Protein AF-A0A958N663-F1 (afdb_monomer_lite)

pLDDT: mean 81.31, std 20.63, range [42.25, 97.06]

Structure (mmCIF, N/CA/C/O backbone):
data_AF-A0A958N663-F1
#
_entry.id   AF-A0A958N663-F1
#
loop_
_atom_site.group_PDB
_atom_site.id
_atom_site.type_symbol
_atom_site.label_atom_id
_atom_site.label_alt_id
_atom_site.label_comp_id
_atom_site.label_asym_id
_atom_site.label_entity_id
_atom_site.label_seq_id
_atom_site.pdbx_PDB_ins_code
_atom_site.Cartn_x
_atom_site.Cartn_y
_atom_site.Cartn_z
_atom_site.occupancy
_atom_site.B_iso_or_equiv
_atom_site.auth_seq_id
_atom_site.auth_comp_id
_atom_site.auth_asym_id
_atom_site.auth_atom_id
_atom_site.pdbx_PDB_model_num
ATOM 1 N N . MET A 1 1 ? 1.171 5.253 -6.890 1.00 92.38 1 MET A N 1
ATOM 2 C CA . MET A 1 1 ? 0.328 5.704 -5.762 1.00 92.38 1 MET A CA 1
ATOM 3 C C . MET A 1 1 ? -0.683 4.617 -5.448 1.00 92.38 1 MET A C 1
ATOM 5 O O . MET A 1 1 ? -1.211 4.006 -6.369 1.00 92.38 1 MET A O 1
ATOM 9 N N . VAL A 1 2 ? -0.946 4.376 -4.170 1.00 95.44 2 VAL A N 1
ATOM 10 C CA . VAL A 1 2 ? -1.884 3.362 -3.685 1.00 95.44 2 VAL A CA 1
ATOM 11 C C . VAL A 1 2 ? -2.827 4.014 -2.694 1.00 95.44 2 VAL A C 1
ATOM 13 O O . VAL A 1 2 ? -2.382 4.668 -1.753 1.00 95.44 2 VAL A O 1
ATOM 16 N N . GLN A 1 3 ? -4.123 3.854 -2.916 1.00 96.50 3 GLN A N 1
ATOM 17 C CA . GLN A 1 3 ? -5.169 4.278 -2.004 1.00 96.50 3 GLN A CA 1
ATOM 18 C C . GLN A 1 3 ? -5.651 3.083 -1.191 1.00 96.50 3 GLN A C 1
ATOM 20 O O . GLN A 1 3 ? -6.007 2.052 -1.759 1.00 96.50 3 GLN A O 1
ATOM 25 N N . PHE A 1 4 ? -5.737 3.259 0.123 1.00 96.81 4 PHE A N 1
ATOM 26 C CA . PHE A 1 4 ? -6.232 2.249 1.050 1.00 96.81 4 PHE A CA 1
ATOM 27 C C . PHE A 1 4 ? -7.655 2.578 1.511 1.00 96.81 4 PHE A C 1
ATOM 29 O O . PHE A 1 4 ? -8.098 3.732 1.480 1.00 96.81 4 PHE A O 1
ATOM 36 N N . HIS A 1 5 ? -8.392 1.568 1.969 1.00 96.25 5 HIS A N 1
ATOM 37 C CA . HIS A 1 5 ? -9.672 1.788 2.641 1.00 96.25 5 HIS A CA 1
ATOM 38 C C . HIS A 1 5 ? -9.494 2.665 3.891 1.00 96.25 5 HIS A C 1
ATOM 40 O O . HIS A 1 5 ? -8.503 2.545 4.599 1.00 96.25 5 HIS A O 1
ATOM 46 N N . MET A 1 6 ? -10.459 3.542 4.201 1.00 91.00 6 MET A N 1
ATOM 47 C CA . MET A 1 6 ? -10.351 4.519 5.308 1.00 91.00 6 MET A CA 1
ATOM 48 C C . MET A 1 6 ? -10.133 3.892 6.699 1.00 91.00 6 MET A C 1
ATOM 50 O O . MET A 1 6 ? -9.682 4.582 7.605 1.00 91.00 6 MET A O 1
ATOM 54 N N . G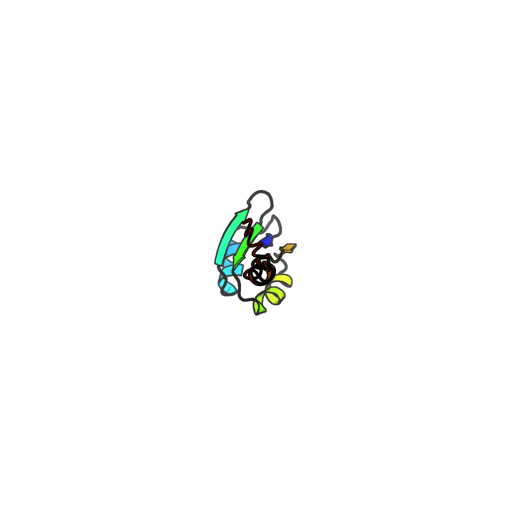LY A 1 7 ? -10.458 2.607 6.879 1.00 92.88 7 GLY A N 1
ATOM 55 C CA . GLY A 1 7 ? -10.203 1.868 8.122 1.00 92.88 7 GLY A CA 1
ATOM 56 C C . GLY A 1 7 ? -8.764 1.360 8.274 1.00 92.88 7 GLY A C 1
ATOM 57 O O . GLY A 1 7 ? -8.419 0.814 9.318 1.00 92.88 7 GLY A O 1
ATOM 58 N N . VAL A 1 8 ? -7.926 1.515 7.249 1.00 95.69 8 VAL A N 1
ATOM 59 C CA . VAL A 1 8 ? -6.527 1.076 7.248 1.00 95.69 8 VAL A CA 1
ATOM 60 C C . VAL A 1 8 ? -5.660 2.225 7.745 1.00 95.69 8 VAL A C 1
ATOM 62 O O . VAL A 1 8 ? -5.649 3.301 7.143 1.00 95.69 8 VAL A O 1
ATOM 65 N N . SER A 1 9 ? -4.938 2.005 8.845 1.00 97.06 9 SER A N 1
ATOM 66 C CA . SER A 1 9 ? -3.990 2.989 9.368 1.00 97.06 9 SER A CA 1
ATOM 67 C C . SER A 1 9 ? -2.784 3.138 8.437 1.00 97.06 9 SER A C 1
ATOM 69 O O . SER A 1 9 ? -2.384 2.192 7.759 1.00 97.06 9 SER A O 1
ATOM 71 N N . PHE A 1 10 ? -2.163 4.320 8.442 1.00 96.31 10 PHE A N 1
ATOM 72 C CA . PHE A 1 10 ? -0.937 4.546 7.672 1.00 96.31 10 PHE A CA 1
ATOM 73 C C . PHE A 1 10 ? 0.206 3.630 8.103 1.00 96.31 10 PHE A C 1
ATOM 75 O O . PHE A 1 10 ? 0.932 3.161 7.244 1.00 96.31 10 PHE A O 1
ATOM 82 N N . GLU A 1 11 ? 0.324 3.333 9.396 1.00 96.75 11 GLU A N 1
ATOM 83 C CA . GLU A 1 11 ? 1.325 2.394 9.909 1.00 96.75 11 GLU A CA 1
ATOM 84 C C . GLU A 1 11 ? 1.146 1.003 9.289 1.00 96.75 11 GLU A C 1
ATOM 86 O O . GLU A 1 11 ? 2.083 0.455 8.720 1.00 96.75 11 GLU A O 1
ATOM 91 N N . LYS A 1 12 ? -0.087 0.474 9.282 1.00 96.50 12 LYS A N 1
ATOM 92 C CA . LYS A 1 12 ? -0.385 -0.809 8.637 1.00 96.50 12 LYS A CA 1
ATOM 93 C C . LYS A 1 12 ? -0.097 -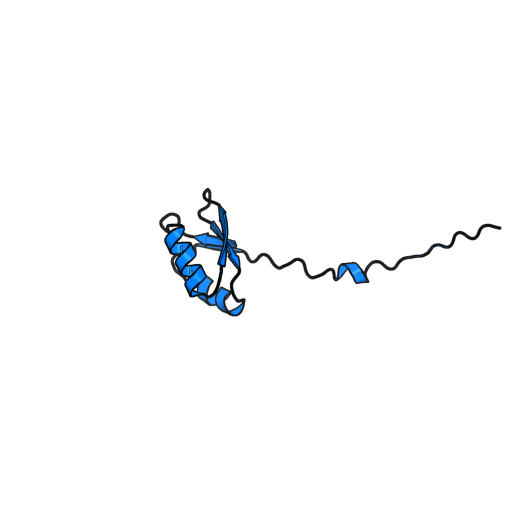0.763 7.135 1.00 96.50 12 LYS A C 1
ATOM 95 O O . LYS A 1 12 ? 0.469 -1.709 6.595 1.00 96.50 12 LYS A O 1
ATOM 100 N N . ALA A 1 13 ? -0.493 0.317 6.463 1.00 96.25 13 ALA A N 1
ATOM 101 C CA . ALA A 1 13 ? -0.251 0.500 5.035 1.00 96.25 13 ALA A CA 1
ATOM 102 C C . ALA A 1 13 ? 1.250 0.538 4.700 1.00 96.25 13 ALA A C 1
ATOM 104 O O . ALA A 1 13 ? 1.670 -0.066 3.719 1.00 96.25 13 ALA A O 1
ATOM 105 N N . GLU A 1 14 ? 2.064 1.200 5.523 1.00 96.62 14 GLU A N 1
ATOM 106 C CA . GLU A 1 14 ? 3.520 1.239 5.364 1.00 96.62 14 GLU A CA 1
ATOM 107 C C . GLU A 1 14 ? 4.151 -0.129 5.596 1.00 96.62 14 GLU A C 1
ATOM 109 O O . GLU A 1 14 ? 4.912 -0.582 4.748 1.00 96.62 14 GLU A O 1
ATOM 114 N N . THR A 1 15 ? 3.757 -0.844 6.652 1.00 96.81 15 THR A N 1
ATOM 115 C CA . THR A 1 15 ? 4.237 -2.211 6.896 1.00 96.81 15 THR A CA 1
ATOM 116 C C . THR A 1 15 ? 3.899 -3.157 5.737 1.00 96.81 15 THR A C 1
ATOM 118 O O . THR A 1 15 ? 4.713 -4.001 5.373 1.00 96.81 15 THR A O 1
ATOM 121 N N . LEU A 1 16 ? 2.718 -3.026 5.118 1.00 95.19 16 LEU A N 1
ATOM 122 C CA . LEU A 1 16 ? 2.365 -3.806 3.923 1.00 95.19 16 LEU A CA 1
ATOM 123 C C . LEU A 1 16 ? 3.318 -3.519 2.754 1.00 95.19 16 LEU A C 1
ATOM 125 O O . LEU A 1 16 ? 3.763 -4.449 2.087 1.00 95.19 16 LEU A O 1
ATOM 129 N N . VAL A 1 17 ? 3.646 -2.246 2.529 1.00 95.19 17 VAL A N 1
ATOM 130 C CA . VAL A 1 17 ? 4.562 -1.810 1.465 1.00 95.19 17 VAL A CA 1
ATOM 131 C C . VAL A 1 17 ? 5.986 -2.308 1.728 1.00 95.19 17 VAL A C 1
ATOM 133 O O . VAL A 1 17 ? 6.621 -2.848 0.823 1.00 95.19 17 VAL A O 1
ATOM 136 N N . GLU A 1 18 ? 6.465 -2.207 2.967 1.00 95.56 18 GLU A N 1
ATOM 137 C CA . GLU A 1 18 ? 7.781 -2.704 3.387 1.00 95.56 18 GLU A CA 1
ATOM 138 C C . GLU A 1 18 ? 7.898 -4.226 3.228 1.00 95.56 18 GLU A C 1
ATOM 140 O O . GLU A 1 18 ? 8.893 -4.722 2.699 1.00 95.56 18 GLU A O 1
ATOM 145 N N . ASN A 1 19 ? 6.854 -4.982 3.588 1.00 95.12 19 ASN A N 1
ATOM 146 C CA . ASN A 1 19 ? 6.808 -6.438 3.405 1.00 95.12 19 ASN A CA 1
ATOM 147 C C . ASN A 1 19 ? 6.868 -6.864 1.927 1.00 95.12 19 ASN A C 1
ATOM 149 O O . ASN A 1 19 ? 7.240 -7.998 1.623 1.00 95.12 19 ASN A O 1
ATOM 153 N N . MET A 1 20 ? 6.526 -5.965 1.001 1.00 92.62 20 MET A N 1
ATOM 154 C CA . MET A 1 20 ? 6.675 -6.172 -0.443 1.00 92.62 20 MET A CA 1
ATOM 155 C C . MET A 1 20 ? 8.051 -5.763 -0.976 1.00 92.62 20 MET A C 1
ATOM 157 O O . MET A 1 20 ? 8.283 -5.831 -2.183 1.00 92.62 20 MET A O 1
ATOM 161 N N . GLY A 1 21 ? 8.969 -5.349 -0.100 1.00 94.06 21 GLY A N 1
ATOM 162 C CA . GLY A 1 21 ? 10.269 -4.809 -0.484 1.00 94.06 21 GLY A CA 1
ATOM 163 C C . GLY A 1 21 ? 10.175 -3.409 -1.089 1.00 94.06 21 GLY A C 1
ATOM 164 O O . GLY A 1 21 ? 11.038 -3.033 -1.879 1.00 94.06 21 GLY A O 1
ATOM 165 N N . GLY A 1 22 ? 9.109 -2.670 -0.777 1.00 93.31 22 GLY A N 1
ATOM 166 C CA . GLY A 1 22 ? 8.937 -1.285 -1.182 1.00 93.31 22 GLY A CA 1
ATOM 167 C C . GLY A 1 22 ? 9.220 -0.281 -0.078 1.00 93.31 22 GLY A C 1
ATOM 168 O O . GLY A 1 22 ? 9.486 -0.624 1.069 1.00 93.31 22 GLY A O 1
ATOM 169 N N . GLU A 1 23 ? 9.083 0.987 -0.438 1.00 95.19 23 GLU A N 1
ATOM 170 C CA . GLU A 1 23 ? 9.211 2.126 0.462 1.00 95.19 23 GLU A CA 1
ATOM 171 C C . GLU A 1 23 ? 8.073 3.130 0.252 1.00 95.19 23 GLU A C 1
ATOM 173 O O . GLU A 1 23 ? 7.563 3.325 -0.857 1.00 95.19 23 GLU A O 1
ATOM 178 N N . SER A 1 24 ? 7.677 3.788 1.341 1.00 94.12 24 SER A N 1
ATOM 179 C CA . SER A 1 24 ? 6.719 4.891 1.337 1.00 94.12 24 SER A CA 1
ATOM 180 C C . SER A 1 24 ? 7.449 6.208 1.075 1.00 94.12 24 SER A C 1
ATOM 182 O O . SER A 1 24 ? 8.315 6.616 1.842 1.00 94.12 24 SER A O 1
ATOM 184 N N . LEU A 1 25 ? 7.083 6.890 -0.008 1.00 94.44 25 LEU A N 1
ATOM 185 C CA . LEU A 1 25 ? 7.682 8.158 -0.429 1.00 94.44 25 LEU A CA 1
ATOM 186 C C . LEU A 1 25 ? 6.892 9.368 0.079 1.00 94.44 25 LEU A C 1
ATOM 188 O O . LEU A 1 25 ? 7.461 10.424 0.345 1.00 94.44 25 LEU A O 1
ATOM 192 N N . ASN A 1 26 ? 5.563 9.251 0.166 1.00 94.88 26 ASN A N 1
ATOM 193 C CA . ASN A 1 26 ? 4.699 10.337 0.628 1.00 94.88 26 ASN A CA 1
ATOM 194 C C . ASN A 1 26 ? 3.341 9.829 1.139 1.00 94.88 26 ASN A C 1
ATOM 196 O O . ASN A 1 26 ? 2.830 8.818 0.659 1.00 94.88 26 ASN A O 1
ATOM 200 N N . LYS A 1 27 ? 2.712 10.594 2.042 1.00 95.94 27 LYS A N 1
ATOM 201 C CA . LYS A 1 27 ? 1.378 10.328 2.605 1.00 95.94 27 LYS A CA 1
ATOM 202 C C . LYS A 1 27 ? 0.383 11.407 2.196 1.00 95.94 27 LYS A C 1
ATOM 204 O O . LYS A 1 27 ? 0.585 12.585 2.481 1.00 95.94 27 LYS A O 1
ATOM 209 N N . ILE A 1 28 ? -0.755 11.002 1.643 1.00 94.56 28 ILE A N 1
ATOM 210 C CA . ILE A 1 28 ? -1.868 11.897 1.311 1.00 94.56 28 ILE A CA 1
ATOM 211 C C . ILE A 1 28 ? -3.053 11.560 2.221 1.00 94.56 28 ILE A C 1
ATOM 213 O O . ILE A 1 28 ? -3.904 10.725 1.907 1.00 94.56 28 ILE A O 1
ATOM 217 N N . LYS A 1 29 ? -3.088 12.212 3.391 1.00 93.88 29 LYS A N 1
ATOM 218 C CA . LYS A 1 29 ? -4.040 11.919 4.480 1.00 93.88 29 LYS A CA 1
ATOM 219 C C . LYS A 1 29 ? -5.507 12.086 4.086 1.00 93.88 29 LYS A C 1
ATOM 221 O O . LYS A 1 29 ? -6.332 11.278 4.493 1.00 93.88 29 LYS A O 1
ATOM 226 N N . SER A 1 30 ? -5.827 13.096 3.279 1.00 94.12 30 SER A N 1
ATOM 227 C CA . SER A 1 30 ? -7.206 13.419 2.877 1.00 94.12 30 SER A CA 1
ATOM 228 C C . SER A 1 3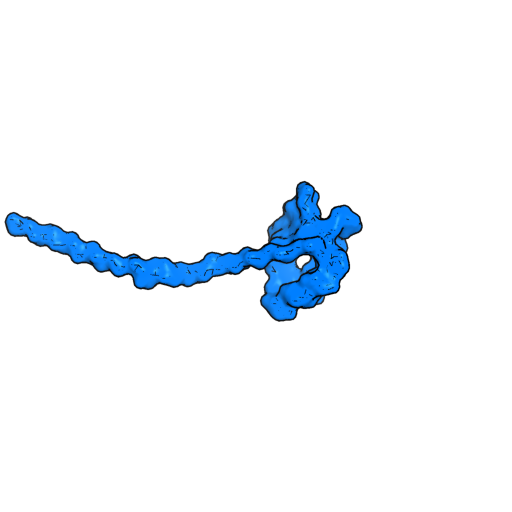0 ? -7.901 12.307 2.088 1.00 94.12 30 SER A C 1
ATOM 230 O O . SER A 1 30 ? -9.126 12.247 2.079 1.00 94.12 30 SER A O 1
ATOM 232 N N . ILE A 1 31 ? -7.131 11.431 1.440 1.00 93.94 31 ILE A N 1
ATOM 233 C CA . ILE A 1 31 ? -7.642 10.330 0.615 1.00 93.94 31 ILE A CA 1
ATOM 234 C C . ILE A 1 31 ? -7.101 8.966 1.055 1.00 93.94 31 ILE A C 1
ATOM 236 O O . ILE A 1 31 ? -7.227 8.004 0.303 1.00 93.94 31 ILE A O 1
ATOM 240 N N . ASN A 1 32 ? -6.484 8.885 2.237 1.00 95.94 32 ASN A N 1
ATOM 241 C CA . ASN A 1 32 ? -5.825 7.690 2.768 1.00 95.94 32 ASN A CA 1
ATOM 242 C C . ASN A 1 32 ? -4.930 6.971 1.739 1.00 95.94 32 ASN A C 1
ATOM 244 O O . ASN A 1 32 ? -5.130 5.799 1.425 1.00 95.94 32 ASN A O 1
ATOM 248 N N . SER A 1 33 ? -3.997 7.709 1.129 1.00 96.75 33 SER A N 1
ATOM 249 C CA . SER A 1 33 ? -3.135 7.185 0.059 1.00 96.75 33 SER A CA 1
ATOM 250 C C . SER A 1 33 ? -1.650 7.333 0.366 1.00 96.75 33 SER A C 1
ATOM 252 O O . SER A 1 33 ? -1.238 8.300 1.011 1.00 96.75 33 SER A O 1
ATOM 254 N N . LEU A 1 34 ? -0.854 6.395 -0.145 1.00 96.44 34 LEU A N 1
ATOM 255 C CA . LEU A 1 34 ? 0.603 6.424 -0.139 1.00 96.44 34 LEU A CA 1
ATOM 256 C C . LEU A 1 34 ? 1.145 6.540 -1.566 1.00 96.44 34 LEU A C 1
ATOM 258 O O . LEU A 1 34 ? 0.719 5.830 -2.481 1.00 96.44 34 LEU A O 1
ATOM 262 N N . THR A 1 35 ? 2.132 7.405 -1.764 1.00 95.19 35 THR A N 1
ATOM 263 C CA . THR A 1 35 ? 3.046 7.273 -2.902 1.00 95.19 35 THR A CA 1
ATOM 264 C C . THR A 1 35 ? 4.135 6.309 -2.477 1.00 95.19 35 THR A C 1
ATOM 266 O O . THR A 1 35 ? 4.745 6.523 -1.436 1.00 95.19 35 THR A O 1
ATOM 269 N N . ILE A 1 36 ? 4.357 5.254 -3.256 1.00 94.88 36 ILE A N 1
ATOM 270 C CA . ILE A 1 36 ? 5.286 4.180 -2.907 1.00 94.88 36 ILE A CA 1
ATOM 271 C C . ILE A 1 36 ? 6.182 3.854 -4.093 1.00 94.88 36 ILE A C 1
ATOM 273 O O . ILE A 1 36 ? 5.770 4.049 -5.241 1.00 94.88 36 ILE A O 1
ATOM 277 N N . SER A 1 37 ? 7.359 3.324 -3.795 1.00 93.81 37 SER A N 1
ATOM 278 C CA . SER A 1 37 ? 8.206 2.600 -4.738 1.00 93.81 37 SER A CA 1
ATOM 279 C C . SER A 1 37 ? 8.166 1.124 -4.355 1.00 93.81 37 SER A C 1
ATOM 281 O O . SER A 1 37 ?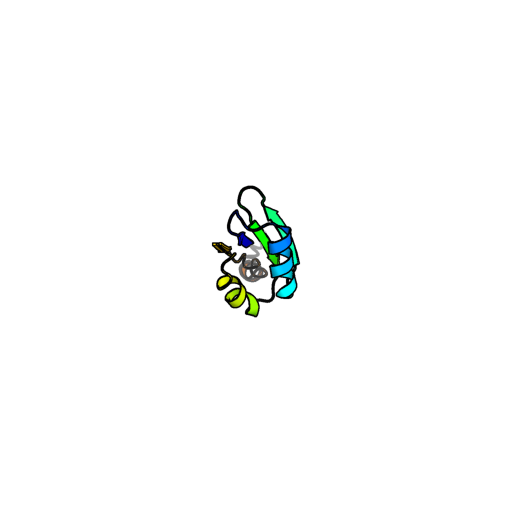 8.377 0.801 -3.192 1.00 93.81 37 SER A O 1
ATOM 283 N N . ILE A 1 38 ? 7.842 0.237 -5.294 1.00 92.69 38 ILE A N 1
ATOM 284 C CA . ILE A 1 38 ? 7.834 -1.223 -5.103 1.00 92.69 38 ILE A CA 1
ATOM 285 C C . ILE A 1 38 ? 8.424 -1.892 -6.350 1.00 92.69 38 ILE A C 1
ATOM 287 O O . ILE A 1 38 ? 8.360 -1.304 -7.435 1.00 92.69 38 ILE A O 1
ATOM 291 N N . PRO A 1 39 ? 8.949 -3.123 -6.241 1.00 91.69 39 PRO A N 1
ATOM 292 C CA . PRO A 1 39 ? 9.292 -3.925 -7.409 1.00 91.69 39 PRO A CA 1
ATOM 293 C C . PRO A 1 39 ? 8.083 -4.114 -8.339 1.00 91.69 39 PRO A C 1
ATOM 295 O O . PRO A 1 39 ? 6.967 -4.354 -7.879 1.00 91.69 39 PRO A O 1
ATOM 298 N N . GLU A 1 40 ? 8.295 -4.038 -9.655 1.00 87.62 40 GLU A N 1
ATOM 299 C CA . GLU A 1 40 ? 7.207 -4.104 -10.647 1.00 87.62 40 GLU A CA 1
ATOM 300 C C . GLU A 1 40 ? 6.411 -5.417 -10.560 1.00 87.62 40 GLU A C 1
ATOM 302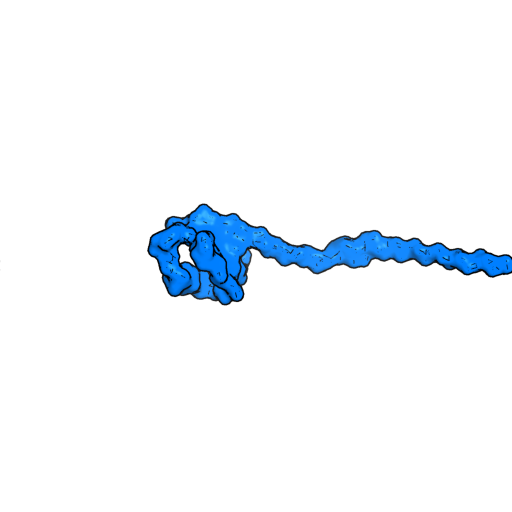 O O . GLU A 1 40 ? 5.185 -5.419 -10.643 1.00 87.62 40 GLU A O 1
ATOM 307 N N . ASN A 1 41 ? 7.088 -6.529 -10.260 1.00 90.06 41 ASN A N 1
ATOM 308 C CA . ASN A 1 41 ? 6.462 -7.838 -10.065 1.00 90.06 41 ASN A CA 1
ATOM 309 C C . ASN A 1 41 ? 5.591 -7.943 -8.796 1.00 90.06 41 ASN A C 1
ATOM 311 O O . ASN A 1 41 ? 5.010 -8.997 -8.558 1.00 90.06 41 ASN A O 1
ATOM 315 N N . LYS A 1 42 ? 5.520 -6.893 -7.968 1.00 92.69 42 LYS A N 1
ATOM 316 C CA . LYS A 1 42 ? 4.663 -6.816 -6.775 1.00 92.69 42 LYS A CA 1
ATOM 317 C C . LYS A 1 42 ? 3.393 -5.998 -6.980 1.00 92.69 42 LYS A C 1
ATOM 319 O O . LYS A 1 42 ? 2.559 -5.961 -6.080 1.00 92.69 42 LYS A O 1
ATOM 324 N N . ILE A 1 43 ? 3.212 -5.374 -8.145 1.00 90.00 43 ILE A N 1
ATOM 325 C CA . ILE A 1 43 ? 2.003 -4.592 -8.444 1.00 90.00 43 ILE A CA 1
ATOM 326 C C . ILE A 1 43 ? 0.759 -5.492 -8.429 1.00 90.00 43 ILE A C 1
ATOM 328 O O . ILE A 1 43 ? -0.254 -5.118 -7.835 1.00 90.00 43 ILE A O 1
ATOM 332 N N . ASP A 1 44 ? 0.855 -6.691 -9.007 1.00 91.12 44 ASP A N 1
ATOM 333 C CA . ASP A 1 44 ? -0.248 -7.655 -9.020 1.00 91.12 44 ASP A CA 1
ATOM 334 C C . ASP A 1 44 ? -0.561 -8.162 -7.605 1.00 91.12 44 ASP A C 1
ATOM 336 O O . ASP A 1 44 ? -1.724 -8.160 -7.199 1.00 91.12 44 ASP A O 1
ATOM 340 N N . ASP A 1 45 ? 0.461 -8.509 -6.815 1.00 93.00 45 ASP A N 1
ATOM 341 C CA . ASP A 1 45 ? 0.300 -8.906 -5.407 1.00 93.00 45 ASP A CA 1
ATOM 342 C C . ASP A 1 45 ? -0.424 -7.812 -4.605 1.00 93.00 45 ASP A C 1
ATOM 344 O O . ASP A 1 45 ? -1.375 -8.089 -3.878 1.00 93.00 45 ASP A O 1
ATOM 348 N N . LEU A 1 46 ? -0.016 -6.553 -4.784 1.00 91.00 46 LEU A N 1
ATOM 349 C CA . LEU A 1 46 ? -0.614 -5.389 -4.134 1.00 91.00 46 LEU A CA 1
ATOM 350 C C . LEU A 1 46 ? -2.074 -5.165 -4.550 1.00 91.00 46 LEU A C 1
ATOM 352 O O . LEU A 1 46 ? -2.887 -4.761 -3.722 1.00 91.00 46 LEU A O 1
ATOM 356 N N . SER A 1 47 ? -2.421 -5.427 -5.811 1.00 90.06 47 SER A N 1
ATOM 357 C CA . SER A 1 47 ? -3.794 -5.274 -6.313 1.00 90.06 47 SER A CA 1
ATOM 358 C C . SER A 1 47 ? -4.784 -6.280 -5.717 1.00 90.06 47 SER A C 1
ATOM 360 O O . SER A 1 47 ? -5.982 -6.012 -5.704 1.00 90.06 47 SER A O 1
ATOM 362 N N . ASN A 1 48 ? -4.279 -7.402 -5.193 1.00 94.12 48 ASN A N 1
ATOM 363 C CA . ASN A 1 48 ? -5.069 -8.465 -4.571 1.00 94.12 48 ASN A CA 1
ATOM 364 C C . ASN A 1 48 ? -5.208 -8.312 -3.046 1.00 94.12 48 ASN A C 1
ATOM 366 O O . ASN A 1 48 ? -5.793 -9.176 -2.398 1.00 94.12 48 ASN A O 1
ATOM 370 N N . ILE A 1 49 ? -4.658 -7.247 -2.458 1.00 93.88 49 ILE A N 1
ATOM 371 C CA . ILE A 1 49 ? -4.788 -6.972 -1.027 1.00 93.88 49 ILE A CA 1
ATOM 372 C C . ILE A 1 49 ? -6.145 -6.326 -0.741 1.00 93.88 49 ILE A C 1
ATOM 374 O O . ILE A 1 49 ? -6.443 -5.255 -1.266 1.00 93.88 49 ILE A O 1
ATOM 378 N N . ASP A 1 50 ? -6.918 -6.920 0.169 1.00 95.19 50 ASP A N 1
ATOM 379 C CA . ASP A 1 50 ? -8.251 -6.439 0.570 1.00 95.19 50 ASP A CA 1
ATOM 380 C C . ASP A 1 50 ? -8.242 -4.993 1.099 1.00 95.19 50 ASP A C 1
ATOM 382 O O . ASP A 1 50 ? -9.207 -4.247 0.952 1.00 95.19 50 ASP A O 1
ATOM 386 N N . GLU A 1 51 ? -7.150 -4.564 1.732 1.00 95.06 51 GLU A N 1
ATOM 387 C CA . GLU A 1 51 ? -6.954 -3.198 2.215 1.00 95.06 51 GLU A CA 1
ATOM 388 C C . GLU A 1 51 ? -6.762 -2.159 1.099 1.00 95.06 51 GLU A C 1
ATOM 390 O O . GLU A 1 51 ? -6.939 -0.956 1.351 1.00 95.06 51 GLU A O 1
ATOM 395 N N . VAL A 1 52 ? -6.401 -2.590 -0.113 1.00 95.38 52 VAL A N 1
ATOM 396 C CA . VAL A 1 52 ? -6.116 -1.723 -1.257 1.00 95.38 52 VAL A CA 1
ATOM 397 C C . VAL A 1 52 ? -7.401 -1.429 -2.021 1.00 95.38 52 VAL A C 1
ATOM 399 O O . VAL A 1 52 ? -8.056 -2.296 -2.582 1.00 95.38 52 VAL A O 1
ATOM 402 N N . LYS A 1 53 ? -7.738 -0.142 -2.093 1.00 95.88 53 LYS A N 1
ATOM 403 C CA . LYS A 1 53 ? -8.927 0.350 -2.791 1.00 95.88 53 LYS A CA 1
ATOM 404 C C . LYS A 1 53 ? -8.647 0.676 -4.256 1.00 95.88 53 LYS A C 1
ATOM 406 O O . LYS A 1 53 ? -9.516 0.511 -5.109 1.00 95.88 53 LYS A O 1
ATOM 411 N N . ARG A 1 54 ? -7.481 1.263 -4.539 1.00 94.31 54 ARG A N 1
ATOM 412 C CA . ARG A 1 54 ? -7.099 1.708 -5.886 1.00 94.31 54 ARG A CA 1
ATOM 413 C C . ARG A 1 54 ? -5.587 1.804 -6.004 1.00 94.31 54 ARG A C 1
ATOM 415 O O . ARG A 1 54 ? -4.925 2.293 -5.092 1.00 94.31 54 ARG A O 1
ATOM 422 N N . ILE A 1 55 ? -5.066 1.430 -7.165 1.00 93.75 55 ILE A N 1
ATOM 423 C CA . ILE A 1 55 ? -3.668 1.633 -7.542 1.00 93.75 55 ILE A CA 1
ATOM 424 C C . ILE A 1 55 ? -3.631 2.557 -8.757 1.00 93.75 55 ILE A C 1
ATOM 426 O O . ILE A 1 55 ? -4.442 2.437 -9.672 1.00 93.75 55 ILE A O 1
ATOM 430 N N . GLU A 1 56 ? -2.695 3.496 -8.750 1.00 91.81 56 GLU A N 1
ATOM 431 C CA . GLU A 1 56 ? -2.380 4.345 -9.891 1.00 91.81 56 GLU A CA 1
ATOM 432 C C . GLU A 1 56 ? -0.870 4.330 -10.106 1.00 91.81 56 GLU A C 1
ATOM 434 O O . GLU A 1 56 ? -0.097 4.818 -9.273 1.00 91.81 56 GLU A O 1
ATOM 439 N N . THR A 1 57 ? -0.435 3.714 -11.200 1.00 86.38 57 THR A N 1
ATOM 440 C CA . THR A 1 57 ? 0.977 3.633 -11.565 1.00 86.38 57 THR A CA 1
ATOM 441 C C . THR A 1 57 ? 1.399 4.946 -12.203 1.00 86.38 57 THR A C 1
ATOM 443 O O . THR A 1 57 ? 0.859 5.350 -13.231 1.00 86.38 57 THR A O 1
ATOM 446 N N . ILE A 1 58 ? 2.384 5.606 -11.606 1.00 76.62 58 ILE A N 1
ATOM 447 C CA . ILE A 1 58 ? 3.036 6.750 -12.233 1.00 76.62 58 ILE A CA 1
ATOM 448 C C . ILE A 1 58 ? 4.176 6.147 -13.042 1.00 76.62 58 ILE A C 1
ATOM 450 O O . ILE A 1 58 ? 5.199 5.775 -12.472 1.00 76.62 58 ILE A O 1
ATOM 454 N N . SER A 1 59 ? 3.980 5.968 -14.348 1.00 64.06 59 SER A N 1
ATOM 455 C CA . SER A 1 59 ? 5.096 5.630 -15.226 1.00 64.06 59 SER A CA 1
ATOM 456 C C . SER A 1 59 ? 6.131 6.738 -15.084 1.00 64.06 59 SER A C 1
ATOM 458 O O . SER A 1 59 ? 5.787 7.910 -15.267 1.00 64.06 59 SER A O 1
ATOM 460 N N . SER A 1 60 ? 7.379 6.391 -14.748 1.00 55.53 60 SER A N 1
ATOM 461 C CA . SER A 1 60 ? 8.481 7.342 -14.892 1.00 55.53 60 SER A CA 1
ATOM 462 C C . SER A 1 60 ? 8.362 7.961 -16.283 1.00 55.53 60 SER A C 1
ATOM 464 O O . SER A 1 60 ? 8.149 7.203 -17.239 1.00 55.53 60 SER A O 1
ATOM 466 N N . PRO A 1 61 ? 8.419 9.301 -16.421 1.00 52.16 61 PRO A N 1
ATOM 467 C CA . PRO A 1 61 ? 8.473 9.905 -17.739 1.00 52.16 61 PRO A CA 1
ATOM 468 C C . PRO A 1 61 ? 9.625 9.206 -18.445 1.00 52.16 61 PRO A C 1
ATOM 470 O O . PRO A 1 61 ? 10.744 9.216 -17.933 1.00 52.16 61 PRO A O 1
ATOM 473 N N . ALA A 1 62 ? 9.310 8.477 -19.519 1.00 49.72 62 ALA A N 1
ATOM 474 C CA . ALA A 1 62 ? 10.309 7.783 -20.309 1.00 49.72 62 ALA A CA 1
ATOM 475 C C . ALA A 1 62 ? 11.459 8.765 -20.505 1.00 49.72 62 ALA A C 1
ATOM 477 O O . ALA A 1 62 ? 11.189 9.874 -20.975 1.00 49.72 62 ALA A O 1
ATOM 478 N N . GLU A 1 63 ? 12.680 8.401 -20.091 1.00 47.88 63 GLU A N 1
ATOM 479 C CA . GLU A 1 63 ? 13.870 9.180 -20.424 1.00 47.88 63 GLU A CA 1
ATOM 480 C C . GLU A 1 63 ? 13.722 9.621 -21.876 1.00 47.88 63 GLU A C 1
ATOM 482 O O . GLU A 1 63 ? 13.525 8.788 -22.765 1.00 47.88 63 GLU A O 1
ATOM 487 N N . ASP A 1 64 ? 13.645 10.937 -22.052 1.00 45.78 64 ASP A N 1
ATOM 488 C CA . ASP A 1 64 ? 13.202 11.642 -23.242 1.00 45.78 64 ASP A CA 1
ATOM 489 C C . ASP A 1 64 ? 13.457 10.877 -24.555 1.00 45.78 64 ASP A C 1
ATOM 491 O O . ASP A 1 64 ? 14.448 11.098 -25.251 1.00 45.78 64 ASP A O 1
ATOM 495 N N . LYS A 1 65 ? 12.480 10.090 -25.031 1.00 46.62 65 LYS A N 1
ATOM 496 C CA . LYS A 1 65 ? 12.397 9.791 -26.476 1.00 46.62 65 LYS A CA 1
ATOM 497 C C . LYS A 1 65 ? 12.131 11.072 -27.292 1.00 46.62 65 LYS A C 1
ATOM 499 O O . LYS A 1 65 ? 12.241 11.063 -28.517 1.00 46.62 65 LYS A O 1
ATOM 504 N N . LEU A 1 66 ? 11.856 12.190 -26.614 1.00 49.72 66 LEU A N 1
ATOM 505 C CA . LEU A 1 66 ? 11.834 13.550 -27.150 1.00 49.72 66 LEU A CA 1
ATOM 506 C C . LEU A 1 66 ? 13.233 14.127 -27.436 1.00 49.72 66 LEU A C 1
ATOM 508 O O . LEU A 1 66 ? 13.335 15.017 -28.283 1.00 49.72 66 LEU A O 1
ATOM 512 N N . ALA A 1 67 ? 14.312 13.605 -26.837 1.00 44.53 67 ALA A N 1
ATOM 513 C CA . ALA A 1 67 ? 15.675 14.066 -27.120 1.00 44.53 67 ALA A CA 1
ATOM 514 C C . ALA A 1 67 ? 16.096 13.751 -28.569 1.00 44.53 67 ALA A C 1
ATOM 516 O O . ALA A 1 67 ? 16.832 14.521 -29.178 1.00 44.53 67 ALA A O 1
ATOM 517 N N . ASN A 1 68 ? 15.533 12.694 -29.168 1.00 44.75 68 ASN A N 1
ATOM 518 C CA . ASN A 1 68 ? 15.783 12.318 -30.564 1.00 44.75 68 ASN A CA 1
ATOM 519 C C . ASN A 1 68 ? 14.836 12.981 -31.584 1.00 44.75 68 ASN A C 1
ATOM 521 O O . ASN A 1 68 ? 15.035 12.820 -32.785 1.00 44.75 68 ASN A O 1
ATOM 525 N N . SER A 1 69 ? 13.815 13.731 -31.146 1.00 47.94 69 SER A N 1
ATOM 526 C CA . SER A 1 69 ? 12.892 14.435 -32.060 1.00 47.94 69 SER A CA 1
ATOM 527 C C . SER A 1 69 ? 13.289 15.886 -32.339 1.00 47.94 69 SER A C 1
ATOM 529 O O . SER A 1 69 ? 12.721 16.517 -33.231 1.00 47.94 69 SER A O 1
ATOM 531 N N . ARG A 1 70 ? 14.299 16.427 -31.645 1.00 51.06 70 ARG A N 1
ATOM 532 C CA . ARG A 1 70 ? 14.893 17.717 -32.016 1.00 51.06 70 ARG A CA 1
ATOM 533 C C . ARG A 1 70 ? 15.861 17.514 -33.175 1.00 51.06 70 ARG A C 1
ATOM 535 O O . ARG A 1 70 ? 17.076 17.541 -33.013 1.00 51.06 70 ARG A O 1
ATOM 542 N N . LYS A 1 71 ? 15.308 17.338 -34.374 1.00 49.59 71 LYS A N 1
ATOM 543 C CA . LYS A 1 71 ? 16.044 17.598 -35.609 1.00 49.59 71 LYS A CA 1
ATOM 544 C C . LYS A 1 71 ? 16.379 19.091 -35.581 1.00 49.59 71 LYS A C 1
ATO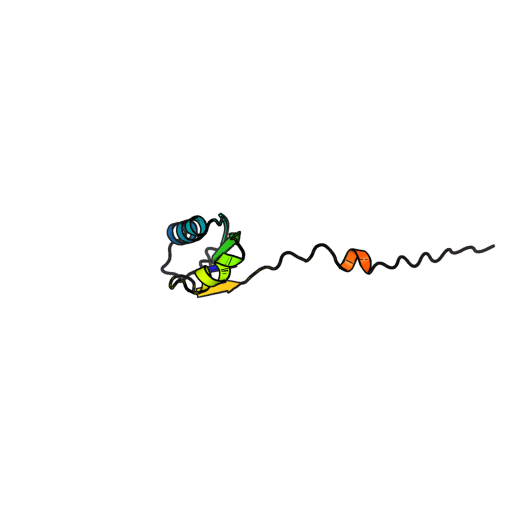M 546 O O . LYS A 1 71 ? 15.518 19.920 -35.858 1.00 49.59 71 LYS A O 1
ATOM 551 N N . VAL A 1 72 ? 17.586 19.435 -35.137 1.00 52.16 72 VAL A N 1
ATOM 552 C CA . VAL A 1 72 ? 18.112 20.797 -35.234 1.00 52.16 72 VAL A CA 1
ATOM 553 C C . VAL A 1 72 ? 18.145 21.124 -36.721 1.00 52.16 72 VAL A C 1
ATOM 555 O O . VAL A 1 72 ? 19.002 20.640 -37.455 1.00 52.16 72 VAL A O 1
ATOM 558 N N . ILE A 1 73 ? 17.160 21.882 -37.193 1.00 50.12 73 ILE A N 1
ATOM 559 C CA . ILE A 1 73 ? 17.260 22.526 -38.494 1.00 50.12 73 ILE A CA 1
ATOM 560 C C . ILE A 1 73 ? 18.191 23.713 -38.255 1.00 50.12 73 ILE A C 1
ATOM 562 O O . ILE A 1 73 ? 17.745 24.778 -37.835 1.00 50.12 73 ILE A O 1
ATOM 566 N N . ASN A 1 74 ? 19.496 23.504 -38.447 1.00 42.28 74 ASN A N 1
ATOM 567 C CA . ASN A 1 74 ? 20.422 24.614 -38.625 1.00 42.28 74 ASN A CA 1
ATOM 568 C C . ASN A 1 74 ? 20.020 25.296 -39.931 1.00 42.28 74 ASN A C 1
ATOM 570 O O . ASN A 1 74 ? 20.292 24.789 -41.018 1.00 42.28 74 ASN A O 1
ATOM 574 N N . VAL A 1 75 ? 19.307 26.413 -39.822 1.00 45.94 75 VAL A N 1
ATOM 575 C CA . VAL A 1 75 ? 19.176 27.344 -40.936 1.00 45.94 75 VAL A CA 1
ATOM 576 C C . VAL A 1 75 ? 20.372 28.277 -40.818 1.00 45.94 75 VAL A C 1
ATOM 578 O O . VAL A 1 75 ? 20.315 29.281 -40.112 1.00 45.94 75 VAL A O 1
ATOM 581 N N . ASP A 1 76 ? 21.483 27.893 -41.449 1.00 48.16 76 ASP A N 1
ATOM 582 C CA . ASP A 1 76 ? 22.586 28.814 -41.706 1.00 48.16 76 ASP A CA 1
ATOM 583 C C . ASP A 1 76 ? 22.041 29.948 -42.579 1.00 48.16 76 ASP A C 1
ATOM 585 O O . ASP A 1 76 ? 21.848 29.791 -43.786 1.00 48.16 76 ASP A O 1
ATOM 589 N N . TYR A 1 77 ? 21.778 31.106 -41.976 1.00 42.25 77 TYR A N 1
ATOM 590 C CA . TYR A 1 77 ? 21.623 32.340 -42.734 1.00 42.25 77 TYR A CA 1
ATOM 591 C C . TYR A 1 77 ? 23.017 32.850 -43.107 1.00 42.25 77 TYR A C 1
ATOM 593 O O . TYR A 1 77 ? 23.564 33.744 -42.469 1.00 42.25 77 TYR A O 1
ATOM 601 N N . ASN A 1 78 ? 23.591 32.269 -44.161 1.00 45.66 78 ASN A N 1
ATOM 602 C CA . ASN A 1 78 ? 24.564 32.979 -44.982 1.00 45.66 78 ASN A CA 1
ATOM 603 C C . ASN A 1 78 ? 23.792 33.987 -45.838 1.00 45.66 78 ASN A C 1
ATOM 605 O O . ASN A 1 78 ? 23.113 33.603 -46.791 1.00 45.66 78 ASN A O 1
ATOM 609 N N . LEU A 1 79 ? 23.897 35.271 -45.507 1.00 45.75 79 LEU A N 1
ATOM 610 C CA . LEU A 1 79 ? 23.602 36.347 -46.444 1.00 45.75 79 LEU A CA 1
ATOM 611 C C . LEU A 1 79 ? 24.907 37.099 -46.704 1.00 45.75 79 LEU A C 1
ATOM 613 O O . LEU A 1 79 ? 25.474 37.701 -45.792 1.00 45.75 79 LEU A O 1
ATOM 617 N N . ASN A 1 80 ? 25.372 36.953 -47.948 1.00 42.50 80 ASN A N 1
ATOM 618 C CA . ASN A 1 80 ? 26.360 37.811 -48.601 1.00 42.50 80 ASN A CA 1
ATOM 619 C C . ASN A 1 80 ? 25.935 39.280 -48.560 1.00 42.50 80 ASN A C 1
ATOM 621 O O . ASN A 1 80 ? 24.710 39.529 -48.663 1.00 42.50 80 ASN A O 1
#

Radius of gyration: 20.99 Å; chains: 1; bounding box: 37×47×58 Å

Secondary structure (DSSP, 8-state):
-EEEPTTS-HHHHHHHHHHTT-EEEEEEGGGTEEEEE--GGGHHHHHT-TTEEEE---PPP-S-TTTTT-----------

Foldseek 3Di:
DWFFDPPQDPVNVQVVQVVQVKGFDDADNVRRDTDMDGPPVCPVVQVPDPRTDDDDDDPDPPPPPVVVVPPPPPPPPPDD

Sequence (80 aa):
MVQFHMGVSFEKAETLVENMGGESLNKIKSINSLTISIPENKIDDLSNIDEVKRIETISSPAEDKLANSRKVINVDYNLN